Protein AF-A0A841T9M8-F1 (afdb_monomer_lit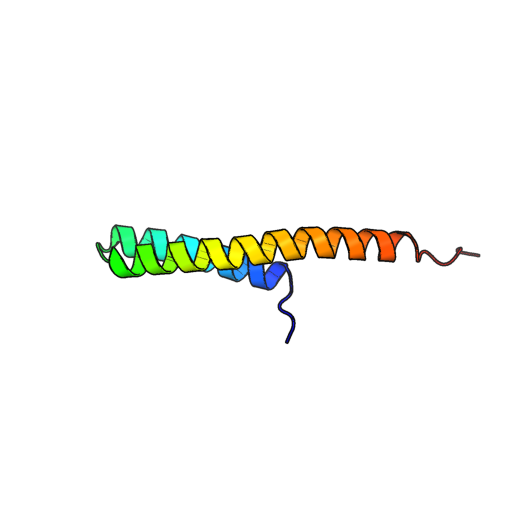e)

Radius of gyration: 17.42 Å; chains: 1; bounding box: 30×19×60 Å

Foldseek 3Di:
DDDALVNLVVLLVVLVVQLVVCVVVVVNVRNVVSVVVNVVSVVVSVVNVVVVVVVVVVVVVPPPPDD

Structure (mmCIF, N/CA/C/O backbone):
data_AF-A0A841T9M8-F1
#
_entry.id   AF-A0A841T9M8-F1
#
loop_
_atom_site.group_PDB
_atom_site.id
_atom_site.type_symbol
_atom_site.label_atom_id
_atom_site.label_alt_id
_atom_site.label_comp_id
_atom_site.label_asym_id
_atom_site.label_entity_id
_atom_site.label_seq_id
_atom_site.pdbx_PDB_ins_code
_atom_site.Cartn_x
_atom_site.Cartn_y
_atom_site.Cartn_z
_atom_site.occupancy
_atom_site.B_iso_or_equiv
_atom_site.auth_seq_id
_atom_site.auth_comp_id
_atom_site.auth_asym_id
_atom_site.auth_atom_id
_atom_site.pdbx_PDB_model_num
ATOM 1 N N . MET A 1 1 ? 9.080 -13.814 -12.047 1.00 52.22 1 MET A N 1
ATOM 2 C CA . MET A 1 1 ? 7.995 -13.099 -12.753 1.00 52.22 1 MET A CA 1
ATOM 3 C C . MET A 1 1 ? 8.160 -11.608 -12.483 1.00 52.22 1 MET A C 1
ATOM 5 O O . MET A 1 1 ? 8.064 -11.205 -11.330 1.00 52.22 1 MET A O 1
ATOM 9 N N . ILE A 1 2 ? 8.529 -10.814 -13.492 1.00 63.31 2 ILE A N 1
ATOM 10 C CA . ILE A 1 2 ? 8.685 -9.355 -13.356 1.00 63.31 2 ILE A CA 1
ATOM 11 C C . ILE A 1 2 ? 7.278 -8.748 -13.440 1.00 63.31 2 ILE A C 1
ATOM 13 O O . ILE A 1 2 ? 6.613 -8.915 -14.458 1.00 63.31 2 ILE A O 1
ATOM 17 N N . MET A 1 3 ? 6.792 -8.115 -12.365 1.00 71.25 3 MET A N 1
ATOM 18 C CA . MET A 1 3 ? 5.517 -7.387 -12.414 1.00 71.25 3 MET A CA 1
ATOM 19 C C . MET A 1 3 ? 5.680 -6.133 -13.266 1.00 71.25 3 MET A C 1
ATOM 21 O O . MET A 1 3 ? 6.649 -5.391 -13.102 1.00 71.25 3 MET A O 1
ATOM 25 N N . THR A 1 4 ? 4.719 -5.887 -14.148 1.00 83.12 4 THR A N 1
ATOM 26 C CA . THR A 1 4 ? 4.709 -4.675 -14.971 1.00 83.12 4 THR A CA 1
ATOM 27 C C . THR A 1 4 ? 4.381 -3.446 -14.118 1.00 83.12 4 THR A C 1
ATOM 29 O O . THR A 1 4 ? 3.721 -3.548 -13.080 1.00 83.12 4 THR A O 1
ATOM 32 N N . THR A 1 5 ? 4.795 -2.260 -14.568 1.00 83.94 5 THR A N 1
ATOM 33 C CA . THR A 1 5 ? 4.503 -0.975 -13.903 1.00 83.94 5 THR A CA 1
ATOM 34 C C . THR A 1 5 ? 3.007 -0.794 -13.623 1.00 83.94 5 THR A C 1
ATOM 36 O O . THR A 1 5 ? 2.635 -0.339 -12.546 1.00 83.94 5 THR A O 1
ATOM 39 N N . ASN A 1 6 ? 2.138 -1.231 -14.542 1.00 83.44 6 ASN A N 1
ATOM 40 C CA . ASN A 1 6 ? 0.683 -1.166 -14.371 1.00 83.44 6 ASN A CA 1
ATOM 41 C C . ASN A 1 6 ? 0.177 -2.095 -13.260 1.00 83.44 6 ASN A C 1
ATOM 43 O O . ASN A 1 6 ? -0.720 -1.722 -12.508 1.00 83.44 6 ASN A O 1
ATOM 47 N N . GLN A 1 7 ? 0.766 -3.284 -13.112 1.00 84.62 7 GLN A N 1
ATOM 48 C CA . GLN A 1 7 ? 0.421 -4.186 -12.012 1.00 84.62 7 GLN A CA 1
ATOM 49 C C . GLN A 1 7 ? 0.889 -3.624 -10.662 1.00 84.62 7 GLN A C 1
ATOM 51 O O . GLN A 1 7 ? 0.154 -3.710 -9.682 1.00 84.62 7 GLN A O 1
ATOM 56 N N . LEU A 1 8 ? 2.074 -3.003 -10.608 1.00 88.62 8 LEU A N 1
ATOM 57 C CA . LEU A 1 8 ? 2.555 -2.302 -9.409 1.00 88.62 8 LEU A CA 1
ATOM 58 C C . LEU A 1 8 ? 1.648 -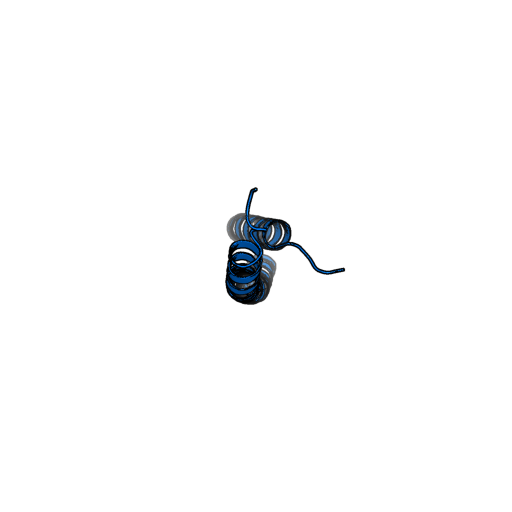1.122 -9.041 1.00 88.62 8 LEU A C 1
ATOM 60 O O . LEU A 1 8 ? 1.305 -0.961 -7.872 1.00 88.62 8 LEU A O 1
ATOM 64 N N . LEU A 1 9 ? 1.212 -0.339 -10.031 1.00 90.06 9 LEU A N 1
ATOM 65 C CA . LEU A 1 9 ? 0.260 0.751 -9.825 1.00 90.06 9 LEU A CA 1
ATOM 66 C C . LEU A 1 9 ? -1.073 0.231 -9.268 1.00 90.06 9 LEU A C 1
ATOM 68 O O . LEU A 1 9 ? -1.582 0.787 -8.297 1.00 90.06 9 LEU A O 1
ATOM 72 N N . GLY A 1 10 ? -1.598 -0.864 -9.826 1.00 92.50 10 GLY A N 1
ATOM 73 C CA . GLY A 1 10 ? -2.813 -1.511 -9.327 1.00 92.50 10 GLY A CA 1
ATOM 74 C C . GLY A 1 10 ? -2.692 -1.959 -7.867 1.00 92.50 10 GLY A C 1
ATOM 75 O O . GLY A 1 10 ? -3.599 -1.714 -7.074 1.00 92.50 10 GLY A O 1
ATOM 76 N N . VAL A 1 11 ? -1.550 -2.540 -7.478 1.00 92.88 11 VAL A N 1
ATOM 77 C CA . VAL A 1 11 ? -1.281 -2.917 -6.078 1.00 92.88 11 VAL A CA 1
ATOM 78 C C . VAL A 1 11 ? -1.218 -1.688 -5.168 1.00 92.88 11 VAL A C 1
ATOM 80 O O . VAL A 1 11 ? -1.794 -1.712 -4.082 1.00 92.88 11 VAL A O 1
ATOM 83 N N . CYS A 1 12 ? -0.566 -0.605 -5.597 1.00 93.62 12 CYS A N 1
ATOM 84 C CA . CYS A 1 12 ? -0.518 0.636 -4.822 1.00 93.62 12 CYS A CA 1
ATOM 85 C C . CYS A 1 12 ? -1.918 1.220 -4.578 1.00 93.62 12 CYS A C 1
ATOM 87 O O . CYS A 1 12 ? -2.229 1.587 -3.448 1.00 93.62 12 CYS A O 1
ATOM 89 N N . LEU A 1 13 ? -2.768 1.268 -5.609 1.00 95.56 13 LEU A N 1
ATOM 90 C CA . LEU A 1 13 ? -4.143 1.768 -5.497 1.00 95.56 13 LEU A CA 1
ATOM 91 C C . LEU A 1 13 ? -4.998 0.892 -4.576 1.00 95.56 13 LEU A C 1
ATOM 93 O O . LEU A 1 13 ? -5.714 1.414 -3.724 1.00 95.56 13 LEU A O 1
ATOM 97 N N . PHE A 1 14 ? -4.882 -0.432 -4.699 1.00 96.31 14 PHE A N 1
ATOM 98 C CA . PHE A 1 14 ? -5.568 -1.368 -3.810 1.00 96.31 14 PHE A CA 1
ATOM 99 C C . PHE A 1 14 ? -5.178 -1.153 -2.341 1.00 96.31 14 PHE A C 1
ATOM 101 O O . PHE A 1 14 ? -6.039 -1.133 -1.466 1.00 96.31 14 PHE A O 1
ATOM 108 N N . LEU A 1 15 ? -3.884 -0.972 -2.063 1.00 96.25 15 LEU A N 1
ATOM 109 C CA . LEU A 1 15 ? -3.387 -0.770 -0.701 1.00 96.25 15 LEU A CA 1
ATOM 110 C C . LEU A 1 15 ? -3.856 0.553 -0.088 1.00 96.25 15 LEU A C 1
ATOM 112 O O . LEU A 1 15 ? -4.150 0.569 1.103 1.00 96.25 15 LEU A O 1
ATOM 116 N N . LEU A 1 16 ? -3.969 1.622 -0.883 1.00 94.62 16 LEU A N 1
ATOM 117 C CA . LEU A 1 16 ? -4.534 2.899 -0.433 1.00 94.62 16 LEU A CA 1
ATOM 118 C C . LEU A 1 16 ? -6.011 2.756 -0.051 1.00 94.62 16 LEU A C 1
ATOM 120 O O . LEU A 1 16 ? -6.396 3.121 1.055 1.00 94.62 16 LEU A O 1
ATOM 124 N N . GLN A 1 17 ? -6.819 2.132 -0.911 1.00 96.75 17 GLN A N 1
ATOM 125 C CA . GLN A 1 17 ? -8.235 1.884 -0.608 1.00 96.75 17 GLN A CA 1
ATOM 126 C C . GLN A 1 17 ? -8.411 0.981 0.620 1.00 96.75 17 GLN A C 1
ATOM 128 O O . GLN A 1 17 ? -9.338 1.159 1.410 1.00 96.75 17 GLN A O 1
ATOM 133 N N . LEU A 1 18 ? -7.518 0.000 0.792 1.00 95.25 18 LEU A N 1
ATOM 134 C CA . LEU A 1 18 ? -7.511 -0.865 1.966 1.00 95.25 18 LEU A CA 1
ATOM 135 C C . LEU A 1 18 ? -7.161 -0.086 3.239 1.00 95.25 18 LEU A C 1
ATOM 137 O O . LEU A 1 18 ? -7.791 -0.318 4.266 1.00 95.25 18 LEU A O 1
ATOM 141 N N . GLU A 1 19 ? -6.177 0.814 3.189 1.00 96.38 19 GLU A N 1
ATOM 142 C CA . GLU A 1 19 ? -5.828 1.697 4.308 1.00 96.38 19 GLU A CA 1
ATOM 143 C C . GLU A 1 19 ? -7.035 2.537 4.729 1.00 96.38 19 GLU A C 1
ATOM 145 O O . GLU A 1 19 ? -7.441 2.447 5.886 1.00 96.38 19 GLU A O 1
ATOM 150 N N . GLU A 1 20 ? -7.655 3.258 3.791 1.00 95.44 20 GLU A N 1
ATOM 151 C CA . GLU A 1 20 ? -8.812 4.123 4.058 1.00 95.44 20 GLU A CA 1
ATOM 152 C C . GLU A 1 20 ? -9.995 3.342 4.639 1.00 95.44 20 GLU A C 1
ATOM 154 O O . GLU A 1 20 ? -10.591 3.740 5.642 1.00 95.44 20 GLU A O 1
ATOM 159 N N . ARG A 1 21 ? -10.316 2.182 4.055 1.00 96.38 21 ARG A N 1
ATOM 160 C CA . ARG A 1 21 ? -11.420 1.346 4.537 1.00 96.38 21 ARG A CA 1
ATOM 161 C C . ARG A 1 21 ? -11.151 0.796 5.935 1.00 96.38 21 ARG A C 1
ATOM 163 O O . ARG A 1 21 ? -12.044 0.791 6.777 1.00 96.38 21 ARG A O 1
ATOM 170 N N . MET A 1 22 ? -9.939 0.308 6.190 1.00 96.12 22 MET A N 1
ATOM 171 C CA . MET A 1 22 ? -9.596 -0.271 7.490 1.00 96.12 22 MET A CA 1
ATOM 172 C C . MET A 1 22 ? -9.490 0.795 8.579 1.00 96.12 22 MET A C 1
ATOM 174 O O . MET A 1 22 ? -9.815 0.502 9.729 1.00 96.12 22 MET A O 1
ATOM 178 N N . ASP A 1 23 ? -9.066 2.010 8.235 1.00 95.12 23 ASP A N 1
ATOM 179 C CA . ASP A 1 23 ? -9.059 3.143 9.159 1.00 95.12 23 ASP A CA 1
ATOM 180 C C . ASP A 1 23 ? -10.489 3.537 9.555 1.00 95.12 23 ASP A C 1
ATOM 182 O O . ASP A 1 23 ? -10.799 3.619 10.744 1.00 95.12 23 ASP A O 1
ATOM 186 N N . HIS A 1 24 ? -11.404 3.611 8.581 1.00 95.12 24 HIS A N 1
ATOM 187 C CA . HIS A 1 24 ? -12.829 3.844 8.839 1.00 95.12 24 HIS A CA 1
ATOM 188 C C . HIS A 1 24 ? -13.472 2.725 9.686 1.00 95.12 24 HIS A C 1
ATOM 190 O O . HIS A 1 24 ? -14.358 2.981 10.501 1.00 95.12 24 HIS A O 1
ATOM 196 N N . GLU A 1 25 ? -13.041 1.471 9.529 1.00 95.94 25 GLU A N 1
ATOM 197 C CA . GLU A 1 25 ? -13.507 0.336 10.345 1.00 95.94 25 GLU A CA 1
ATOM 198 C C . GLU A 1 25 ? -12.850 0.279 11.746 1.00 95.94 25 GLU A C 1
ATOM 200 O O . GLU A 1 25 ? -13.099 -0.658 12.508 1.00 95.94 25 GLU A O 1
ATOM 205 N N . GLY A 1 26 ? -11.986 1.239 12.105 1.00 94.31 26 GLY A N 1
ATOM 206 C CA . GLY A 1 26 ? -11.262 1.264 13.384 1.00 94.31 26 GLY A CA 1
ATOM 207 C C . GLY A 1 26 ? -10.149 0.211 13.492 1.00 94.31 26 GLY A C 1
ATOM 208 O O . GLY A 1 26 ? -9.564 0.000 14.558 1.00 94.31 26 GLY A O 1
ATOM 209 N N . ARG A 1 27 ? -9.806 -0.459 12.386 1.00 94.56 27 ARG A N 1
ATOM 210 C CA . ARG A 1 27 ? -8.799 -1.528 12.300 1.00 94.56 27 ARG A CA 1
ATOM 211 C C . ARG A 1 27 ? -7.411 -0.952 12.020 1.00 94.56 27 ARG A C 1
ATOM 213 O O . ARG A 1 27 ? -6.734 -1.320 11.056 1.00 94.56 27 ARG A O 1
ATOM 220 N N . THR A 1 28 ? -6.944 -0.091 12.921 1.00 92.44 28 THR A N 1
ATOM 221 C CA . THR A 1 28 ? -5.690 0.677 12.775 1.00 92.44 28 THR A CA 1
ATOM 222 C C . THR A 1 28 ? -4.429 -0.172 12.573 1.00 92.44 28 THR A C 1
ATOM 224 O O . THR A 1 28 ? -3.463 0.297 11.970 1.00 92.44 28 THR A O 1
ATOM 227 N N . ASN A 1 29 ? -4.399 -1.424 13.041 1.00 94.69 29 ASN A N 1
ATOM 228 C CA . ASN A 1 29 ? -3.276 -2.335 12.786 1.00 94.69 29 ASN A CA 1
ATOM 229 C C . ASN A 1 29 ? -3.184 -2.738 11.307 1.00 94.69 29 ASN A C 1
ATOM 231 O O . ASN A 1 29 ? -2.086 -2.798 10.752 1.00 94.69 29 ASN A O 1
ATOM 235 N N . ILE A 1 30 ? -4.331 -2.974 10.662 1.00 94.00 30 ILE A N 1
ATOM 236 C CA . ILE A 1 30 ? -4.397 -3.346 9.246 1.00 94.00 30 ILE A CA 1
ATOM 237 C C . ILE A 1 30 ? -4.141 -2.116 8.377 1.00 94.00 30 ILE A C 1
ATOM 239 O O . ILE A 1 30 ? -3.357 -2.211 7.438 1.00 94.00 30 ILE A O 1
ATOM 243 N N . ALA A 1 31 ? -4.691 -0.952 8.739 1.00 95.06 31 ALA A N 1
ATOM 244 C CA . ALA A 1 31 ? -4.395 0.308 8.053 1.00 95.06 31 ALA A CA 1
ATOM 245 C C . ALA A 1 31 ? -2.884 0.618 8.064 1.00 95.06 31 ALA A C 1
ATOM 247 O O . ALA A 1 31 ? -2.272 0.835 7.019 1.00 95.06 31 ALA A O 1
ATOM 248 N N . ARG A 1 32 ? -2.223 0.492 9.227 1.00 96.31 32 ARG A N 1
ATOM 249 C CA . ARG A 1 32 ? -0.759 0.653 9.341 1.00 96.31 32 ARG A CA 1
ATOM 250 C C . ARG A 1 32 ? 0.036 -0.386 8.549 1.00 96.31 32 ARG A C 1
ATOM 252 O O . ARG A 1 32 ? 1.137 -0.089 8.078 1.00 96.31 32 ARG A O 1
ATOM 259 N N . TRP A 1 33 ? -0.470 -1.612 8.433 1.00 96.81 33 TRP A N 1
ATOM 260 C CA . TRP A 1 33 ? 0.143 -2.636 7.588 1.00 96.81 33 TRP A CA 1
ATOM 261 C C . TRP A 1 33 ? -0.004 -2.295 6.100 1.00 96.81 33 TRP A C 1
ATOM 263 O O . TRP A 1 33 ? 0.987 -2.356 5.369 1.00 96.81 33 TRP A O 1
ATOM 273 N N . ALA A 1 34 ? -1.198 -1.878 5.673 1.00 95.69 34 ALA A N 1
ATOM 274 C CA . ALA A 1 34 ? -1.492 -1.477 4.301 1.00 95.69 34 ALA A CA 1
ATOM 275 C C . ALA A 1 34 ? -0.603 -0.300 3.882 1.00 95.69 34 ALA A C 1
ATOM 277 O O . ALA A 1 34 ? 0.068 -0.384 2.853 1.00 95.69 34 ALA A O 1
ATOM 278 N N . ARG A 1 35 ? -0.459 0.709 4.752 1.00 95.12 35 ARG A N 1
ATOM 279 C CA . ARG A 1 35 ? 0.444 1.845 4.540 1.00 95.12 35 ARG A CA 1
ATOM 280 C C . ARG A 1 35 ? 1.902 1.419 4.374 1.00 95.12 35 ARG A C 1
ATOM 282 O O . ARG A 1 35 ? 2.566 1.827 3.425 1.00 95.12 35 ARG A O 1
ATOM 289 N N . ARG A 1 36 ? 2.410 0.537 5.245 1.00 96.38 36 ARG A N 1
ATOM 290 C CA . ARG A 1 36 ? 3.783 0.005 5.120 1.00 96.38 36 ARG A CA 1
ATOM 291 C C . ARG A 1 36 ? 3.999 -0.755 3.815 1.00 96.38 36 ARG A C 1
ATOM 293 O O . ARG A 1 36 ? 5.060 -0.638 3.203 1.00 96.38 36 ARG A O 1
ATOM 300 N N . ARG A 1 37 ? 3.009 -1.534 3.378 1.00 95.62 37 ARG A N 1
ATOM 301 C CA . ARG A 1 37 ? 3.068 -2.226 2.086 1.00 95.62 37 ARG A CA 1
ATOM 302 C C . ARG A 1 37 ? 3.034 -1.239 0.927 1.00 95.62 37 ARG A C 1
ATOM 304 O O . ARG A 1 37 ? 3.816 -1.410 -0.004 1.00 95.62 37 ARG A O 1
ATOM 311 N N . TYR A 1 38 ? 2.189 -0.215 0.999 1.00 95.69 38 TYR A N 1
ATOM 312 C CA . TYR A 1 38 ? 2.093 0.819 -0.023 1.00 95.69 38 TYR A CA 1
ATOM 313 C C . TYR A 1 38 ? 3.440 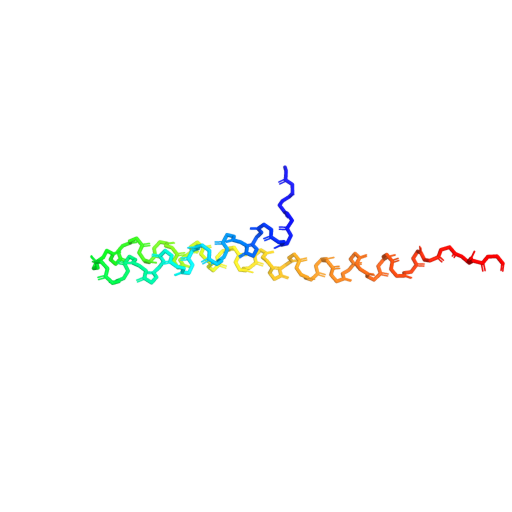1.512 -0.232 1.00 95.69 38 TYR A C 1
ATOM 315 O O . TYR A 1 38 ? 3.912 1.557 -1.362 1.00 95.69 38 TYR A O 1
ATOM 323 N N . GLU A 1 39 ? 4.116 1.952 0.833 1.00 94.81 39 GLU A N 1
ATOM 324 C CA . GLU A 1 39 ? 5.426 2.613 0.708 1.00 94.81 39 GLU A CA 1
ATOM 325 C C . GLU A 1 39 ? 6.481 1.694 0.061 1.00 94.81 39 GLU A C 1
ATOM 327 O O . GLU A 1 39 ? 7.269 2.129 -0.782 1.00 94.81 39 GLU A O 1
ATOM 332 N N . TRP A 1 40 ? 6.457 0.393 0.379 1.00 93.19 40 TRP A N 1
ATOM 333 C CA . TRP A 1 40 ? 7.345 -0.584 -0.258 1.00 93.19 40 TRP A CA 1
ATOM 334 C C . TRP A 1 40 ? 7.068 -0.732 -1.760 1.00 93.19 40 TRP A C 1
ATOM 336 O O . TRP A 1 40 ? 7.991 -0.676 -2.575 1.00 93.19 40 TRP A O 1
ATOM 346 N N . TYR A 1 41 ? 5.800 -0.888 -2.150 1.00 91.62 41 TYR A N 1
ATOM 347 C CA . TYR A 1 41 ? 5.419 -1.001 -3.560 1.00 91.62 41 TYR A CA 1
ATOM 348 C C . TYR A 1 41 ? 5.600 0.311 -4.327 1.00 91.62 41 TYR A C 1
ATOM 350 O O . TYR A 1 41 ? 5.989 0.273 -5.491 1.00 91.62 41 TYR A O 1
ATOM 358 N N . LYS A 1 42 ? 5.417 1.463 -3.676 1.00 90.94 42 LYS A N 1
ATOM 359 C CA . LYS A 1 42 ? 5.698 2.789 -4.229 1.00 90.94 42 LYS A CA 1
ATOM 360 C C . LYS A 1 42 ? 7.177 2.934 -4.565 1.00 90.94 42 LYS A C 1
ATOM 362 O O . LYS A 1 42 ? 7.496 3.316 -5.682 1.00 90.94 42 LYS A O 1
ATOM 367 N N . SER A 1 43 ? 8.081 2.551 -3.661 1.00 91.25 43 SER A N 1
ATOM 368 C CA . SER A 1 43 ? 9.523 2.559 -3.948 1.00 91.25 43 SER A CA 1
ATOM 369 C C . SER A 1 43 ? 9.869 1.688 -5.164 1.00 91.25 43 SER A C 1
ATOM 371 O O . SER A 1 43 ? 10.613 2.114 -6.048 1.00 91.25 43 SER A O 1
ATOM 373 N N . ARG A 1 44 ? 9.252 0.503 -5.278 1.00 87.75 44 ARG A N 1
ATOM 374 C CA . ARG A 1 44 ? 9.411 -0.365 -6.457 1.00 87.75 44 ARG A CA 1
ATOM 375 C C . ARG A 1 44 ? 8.824 0.243 -7.727 1.00 87.75 44 ARG A C 1
ATOM 377 O O . ARG A 1 44 ? 9.416 0.077 -8.787 1.00 87.75 44 ARG A O 1
ATOM 384 N N . LEU A 1 45 ? 7.681 0.917 -7.634 1.00 87.44 45 LEU A N 1
ATOM 385 C CA . LEU A 1 45 ? 7.039 1.596 -8.755 1.00 87.44 45 LEU A CA 1
ATOM 386 C C . LEU A 1 45 ? 7.899 2.755 -9.260 1.00 87.44 45 LEU A C 1
ATOM 388 O O . LEU A 1 45 ? 8.074 2.891 -10.464 1.00 87.44 45 LEU A O 1
ATOM 392 N N . GLU A 1 46 ? 8.471 3.554 -8.362 1.00 87.38 46 GLU A N 1
ATOM 393 C CA . GLU A 1 46 ? 9.374 4.646 -8.729 1.00 87.38 46 GLU A CA 1
ATOM 394 C C . GLU A 1 46 ? 10.662 4.112 -9.373 1.00 87.38 46 GLU A C 1
ATOM 396 O O . GLU A 1 46 ? 11.051 4.581 -10.442 1.00 87.38 46 GLU A O 1
ATOM 401 N N . GLY A 1 47 ? 11.253 3.045 -8.826 1.00 84.56 47 GLY A N 1
ATOM 402 C CA . GLY A 1 47 ? 12.375 2.357 -9.475 1.00 84.56 47 GLY A CA 1
ATOM 403 C C . GLY A 1 47 ? 11.999 1.746 -10.833 1.00 84.56 47 GLY A C 1
ATOM 404 O O . GLY A 1 47 ? 12.788 1.781 -11.777 1.00 84.56 47 GLY A O 1
ATOM 405 N N . ALA A 1 48 ? 10.781 1.219 -10.979 1.00 81.75 48 ALA A N 1
ATOM 406 C CA . ALA A 1 48 ? 10.278 0.703 -12.250 1.00 81.75 48 ALA A CA 1
ATOM 407 C C . ALA A 1 48 ? 10.027 1.823 -13.268 1.00 81.75 48 ALA A C 1
ATOM 409 O O . ALA A 1 48 ? 10.329 1.631 -14.437 1.00 81.75 48 ALA A O 1
ATOM 410 N N . LYS A 1 49 ? 9.540 3.000 -12.855 1.00 76.56 49 LYS A N 1
ATOM 411 C CA . LYS A 1 49 ? 9.394 4.181 -13.725 1.00 76.56 49 LYS A CA 1
ATOM 412 C C . LYS A 1 49 ? 10.747 4.693 -14.214 1.00 76.56 49 LYS A C 1
ATOM 414 O O . LYS A 1 49 ? 10.876 5.016 -15.389 1.00 76.56 49 LYS A O 1
ATOM 419 N N . GLN A 1 50 ? 11.755 4.720 -13.344 1.00 73.69 50 GLN A N 1
ATOM 420 C CA . GLN A 1 50 ? 13.123 5.095 -13.716 1.00 73.69 50 GLN A CA 1
ATOM 421 C C . GLN A 1 50 ? 13.721 4.111 -14.734 1.00 73.69 50 GLN A C 1
ATOM 423 O O . GLN A 1 50 ? 14.299 4.528 -15.736 1.00 73.69 50 GLN A O 1
ATOM 428 N N . ASN A 1 51 ? 13.511 2.806 -14.537 1.00 61.94 51 ASN A N 1
ATOM 429 C CA . ASN A 1 51 ? 13.953 1.780 -15.486 1.00 61.94 51 ASN A CA 1
ATOM 430 C C . ASN A 1 51 ? 13.135 1.768 -16.786 1.00 61.94 51 ASN A C 1
ATOM 432 O O . ASN A 1 51 ? 13.707 1.611 -17.859 1.00 61.94 51 ASN A O 1
ATOM 436 N N . ALA A 1 52 ? 11.822 1.999 -16.716 1.00 57.12 52 ALA A N 1
ATOM 437 C CA . ALA A 1 52 ? 10.955 2.129 -17.882 1.00 57.12 52 ALA A CA 1
ATOM 438 C C . ALA A 1 52 ? 11.299 3.376 -18.708 1.00 57.12 52 ALA A C 1
ATOM 440 O O . ALA A 1 52 ? 11.213 3.325 -19.927 1.00 57.12 52 ALA A O 1
ATOM 441 N N . GLY A 1 53 ? 11.741 4.470 -18.077 1.00 52.78 53 GLY A N 1
ATOM 442 C CA . GLY A 1 53 ? 12.326 5.618 -1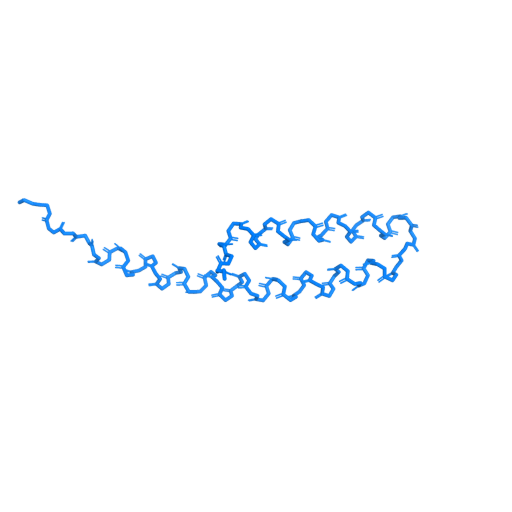8.776 1.00 52.78 53 GLY A CA 1
ATOM 443 C C . GLY A 1 53 ? 13.594 5.236 -19.547 1.00 52.78 53 GLY A C 1
ATOM 444 O O . GLY A 1 53 ? 13.753 5.629 -20.696 1.00 52.78 53 GLY A O 1
ATOM 445 N N . CYS A 1 54 ? 14.438 4.385 -18.959 1.00 49.34 54 CYS A N 1
ATOM 446 C CA . CYS A 1 54 ? 15.648 3.846 -19.588 1.00 49.34 54 CYS A CA 1
ATOM 447 C C . CYS A 1 54 ? 15.340 2.868 -20.748 1.00 49.34 54 CYS A C 1
ATOM 449 O O . CYS A 1 54 ? 16.026 2.870 -21.770 1.00 49.34 54 CYS A O 1
ATOM 451 N N . GLU A 1 55 ? 14.288 2.048 -20.634 1.00 48.28 55 GLU A N 1
ATOM 452 C CA . GLU A 1 55 ? 13.809 1.187 -21.728 1.00 48.28 55 GLU A CA 1
ATOM 453 C C . GLU A 1 55 ? 13.069 1.961 -22.825 1.00 48.28 55 GLU A C 1
ATOM 455 O O . GLU A 1 55 ? 13.245 1.649 -23.999 1.00 48.28 55 GLU A O 1
ATOM 460 N N . ALA A 1 56 ? 12.283 2.984 -22.484 1.00 48.75 56 ALA A N 1
ATOM 461 C CA . ALA A 1 56 ? 11.610 3.843 -23.457 1.00 48.75 56 ALA A CA 1
ATOM 462 C C . ALA A 1 56 ? 12.617 4.658 -24.288 1.00 48.75 56 ALA A C 1
ATOM 464 O O . ALA A 1 56 ? 12.401 4.864 -25.483 1.00 48.75 56 ALA A O 1
ATOM 465 N N . ASP A 1 57 ? 13.741 5.062 -23.690 1.00 49.00 57 ASP A N 1
ATOM 466 C CA . ASP A 1 57 ? 14.852 5.712 -24.392 1.00 49.00 57 ASP A CA 1
ATOM 467 C C . ASP A 1 57 ? 15.593 4.733 -25.330 1.00 49.00 57 ASP A C 1
ATOM 469 O O . ASP A 1 57 ? 15.848 5.035 -26.502 1.00 49.00 57 ASP A O 1
ATOM 473 N N . ARG A 1 58 ? 15.806 3.483 -24.885 1.00 48.06 58 ARG A N 1
ATOM 474 C CA . ARG A 1 58 ? 16.332 2.401 -25.744 1.00 48.06 58 ARG A CA 1
ATOM 475 C C . ARG A 1 58 ? 15.385 2.032 -26.889 1.00 48.06 58 ARG A C 1
ATOM 477 O O . ARG A 1 58 ? 15.847 1.809 -28.006 1.00 48.06 58 ARG A O 1
ATOM 484 N N . GLN A 1 59 ? 14.074 2.008 -26.652 1.00 50.75 59 GLN A N 1
ATOM 485 C CA . GLN A 1 59 ? 13.072 1.726 -27.687 1.00 50.75 59 GLN A CA 1
ATOM 486 C C . GLN A 1 59 ? 12.912 2.883 -28.684 1.00 50.75 59 GLN A C 1
ATOM 488 O O . GLN A 1 59 ? 12.660 2.630 -29.860 1.00 50.75 59 GLN A O 1
ATOM 493 N N . ARG A 1 60 ? 13.106 4.145 -28.268 1.00 53.09 60 ARG A N 1
ATOM 494 C CA . ARG A 1 60 ? 13.137 5.293 -29.195 1.00 53.09 60 ARG A CA 1
ATOM 495 C C . ARG A 1 60 ? 14.395 5.327 -30.059 1.00 53.09 60 ARG A C 1
ATOM 497 O O . ARG A 1 60 ? 14.312 5.747 -31.211 1.00 53.09 60 ARG A O 1
ATOM 504 N N . THR A 1 61 ? 15.525 4.859 -29.533 1.00 51.56 61 THR A N 1
ATOM 505 C CA . THR A 1 61 ? 16.786 4.772 -30.287 1.00 51.56 61 THR A CA 1
ATOM 506 C C . THR A 1 61 ? 16.764 3.636 -31.320 1.00 51.56 61 THR A C 1
ATOM 508 O O . THR A 1 61 ? 17.371 3.752 -32.379 1.00 51.56 61 THR A O 1
ATOM 511 N N . HIS A 1 62 ? 15.988 2.572 -31.085 1.00 48.28 62 HIS A N 1
ATOM 512 C CA . HIS A 1 62 ? 15.798 1.470 -32.034 1.00 48.28 62 HIS A CA 1
ATOM 513 C C . HIS A 1 62 ? 14.651 1.735 -33.031 1.00 48.28 62 HIS A C 1
ATOM 515 O O . HIS A 1 62 ? 13.825 0.863 -33.304 1.00 48.28 62 HIS A O 1
ATOM 521 N N . ARG A 1 63 ? 14.572 2.938 -33.610 1.00 50.50 63 ARG A N 1
ATOM 522 C CA . ARG A 1 63 ? 13.775 3.133 -34.828 1.00 50.50 63 ARG A CA 1
ATOM 523 C C . ARG A 1 6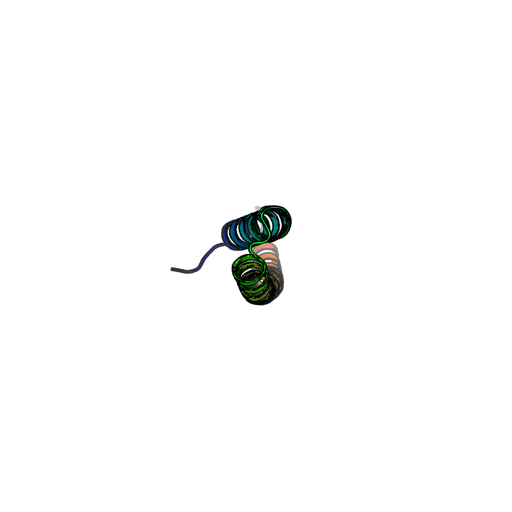3 ? 14.627 2.629 -35.999 1.00 50.50 63 ARG A C 1
ATOM 525 O O . ARG A 1 63 ? 15.608 3.296 -36.320 1.00 50.50 63 ARG A O 1
ATOM 532 N N . PRO A 1 64 ? 14.317 1.484 -36.641 1.00 49.78 64 PRO A N 1
ATOM 533 C CA . PRO A 1 64 ? 14.991 1.150 -37.887 1.00 49.78 64 PRO A CA 1
ATOM 534 C C . PRO A 1 64 ? 14.683 2.275 -38.877 1.00 49.78 64 PRO A C 1
ATOM 536 O O . PRO A 1 64 ? 13.538 2.738 -38.951 1.00 49.78 64 PRO A O 1
ATOM 539 N N . ALA A 1 65 ? 15.712 2.750 -39.579 1.00 56.28 65 ALA A N 1
ATOM 540 C CA . ALA A 1 65 ? 15.557 3.702 -40.667 1.00 56.28 65 ALA A CA 1
ATOM 541 C C . ALA A 1 65 ? 14.460 3.171 -41.602 1.00 56.28 65 ALA A C 1
ATOM 543 O O . ALA A 1 65 ? 14.588 2.094 -42.185 1.00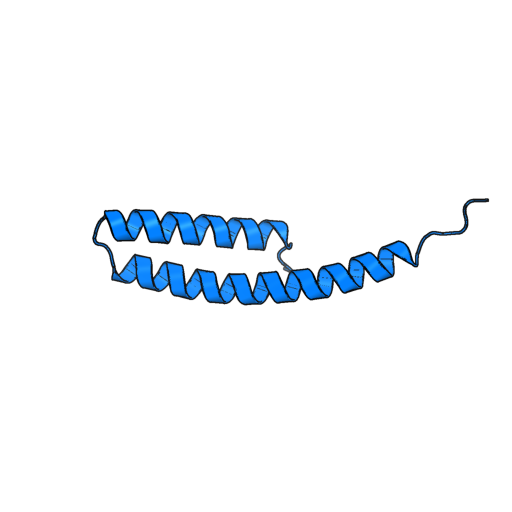 56.28 65 ALA A O 1
ATOM 544 N N . ARG A 1 66 ? 13.323 3.873 -41.656 1.00 55.22 66 ARG A N 1
ATOM 545 C CA . ARG A 1 66 ? 12.297 3.587 -42.656 1.00 55.22 66 ARG A CA 1
ATOM 546 C C . ARG A 1 66 ? 12.874 4.062 -43.986 1.00 55.22 66 ARG A C 1
ATOM 548 O O . ARG A 1 66 ? 13.017 5.269 -44.119 1.00 55.22 66 ARG A O 1
ATOM 555 N N . ALA A 1 67 ? 13.167 3.081 -44.846 1.00 50.06 67 ALA A N 1
ATOM 556 C CA . ALA A 1 67 ? 13.279 3.108 -46.310 1.00 50.06 67 ALA A CA 1
ATOM 557 C C . ALA A 1 67 ? 14.012 4.300 -46.943 1.00 50.06 67 ALA A C 1
ATOM 559 O O . ALA A 1 67 ? 13.469 5.424 -46.909 1.00 50.06 67 ALA A O 1
#

Secondary structure (DSSP, 8-state):
----HHHHHHHHHHHHHHHHHHHHTT-HHHHHHHHHHHHHHHHHHHHHHHHHHHHHHHHHH------

Organism: NCBI:txid2163172

pLDDT: mean 80.35, std 18.47, range [48.06, 96.81]

Sequence (67 aa):
MIMTTNQLLGVCLFLLQLEERMDHEGRTNIARWARRRYEWYKSRLEGAKQNAGCEADRQRTHRPARA